Protein AF-A0A7V7WGW2-F1 (afdb_monomer_lite)

Secondary structure (DSSP, 8-state):
--HHHHHHHHHHHTT---------TTTHHHHHHHHHH-S--

Foldseek 3Di:
DDPLVVVLVVCVVVPDAADDDDDDDVCVVSVVVCVVVVSHD

pLDDT: mean 95.69, std 4.0, range [73.06, 98.56]

Structure (mmCIF, N/CA/C/O backbone):
data_AF-A0A7V7WGW2-F1
#
_entry.id   AF-A0A7V7WGW2-F1
#
loop_
_atom_site.group_PDB
_atom_site.id
_atom_site.type_symbol
_atom_site.label_atom_id
_atom_site.label_alt_id
_atom_site.label_comp_id
_atom_site.label_asym_id
_atom_site.label_e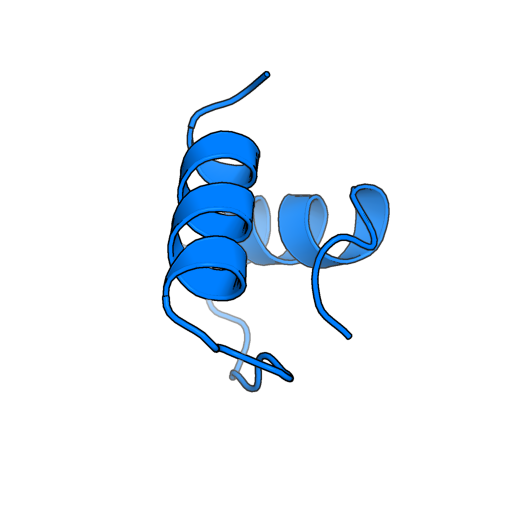ntity_id
_atom_site.label_seq_id
_atom_site.pdbx_PDB_ins_code
_atom_site.Cartn_x
_atom_site.Cartn_y
_atom_site.Cartn_z
_atom_site.occupancy
_atom_site.B_iso_or_equiv
_atom_site.auth_seq_id
_atom_site.auth_comp_id
_atom_site.auth_asym_id
_atom_site.auth_atom_id
_atom_site.pdbx_PDB_model_num
ATOM 1 N N . MET A 1 1 ? -10.177 1.614 -12.028 1.00 73.06 1 MET A N 1
ATOM 2 C CA . MET A 1 1 ? -9.896 0.633 -10.969 1.00 73.06 1 MET A CA 1
ATOM 3 C C . MET A 1 1 ? -8.845 -0.349 -11.454 1.00 73.06 1 MET A C 1
ATOM 5 O O . MET A 1 1 ? -9.151 -1.183 -12.300 1.00 73.06 1 MET A O 1
ATOM 9 N N . ASN A 1 2 ? -7.598 -0.180 -11.007 1.00 95.25 2 ASN A N 1
ATOM 10 C CA . ASN A 1 2 ? -6.506 -1.127 -11.275 1.00 95.25 2 ASN A CA 1
ATOM 11 C C . ASN A 1 2 ? -6.443 -2.209 -10.175 1.00 95.25 2 ASN A C 1
ATOM 13 O O . ASN A 1 2 ? -7.104 -2.082 -9.146 1.00 95.25 2 ASN A O 1
ATOM 17 N N . LEU A 1 3 ? -5.661 -3.276 -10.376 1.00 96.81 3 LEU A N 1
ATOM 18 C CA . LEU A 1 3 ? -5.557 -4.367 -9.395 1.00 96.81 3 LEU A CA 1
ATOM 19 C C . LEU A 1 3 ? -5.083 -3.884 -8.011 1.00 96.81 3 LEU A C 1
ATOM 21 O O . LEU A 1 3 ? -5.572 -4.376 -6.996 1.00 96.81 3 LEU A O 1
ATOM 25 N N . GLY A 1 4 ? -4.172 -2.910 -7.968 1.00 96.94 4 GLY A N 1
ATOM 26 C CA . GLY A 1 4 ? -3.704 -2.310 -6.722 1.00 96.94 4 GLY A CA 1
ATOM 27 C C . GLY A 1 4 ? -4.831 -1.619 -5.953 1.00 96.94 4 GLY A C 1
ATOM 28 O O . GLY A 1 4 ? -5.026 -1.902 -4.778 1.00 96.94 4 GLY A O 1
ATOM 29 N N . GLU A 1 5 ? -5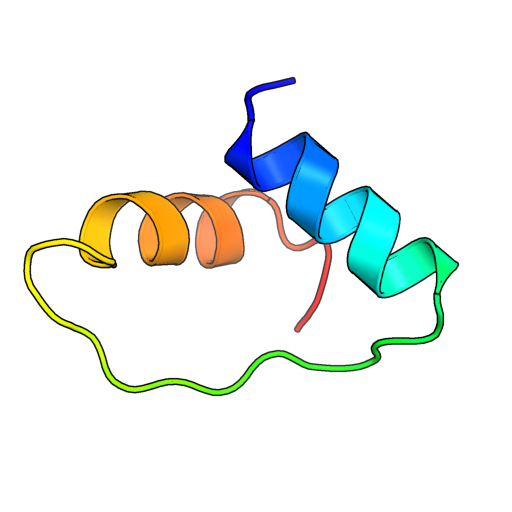.642 -0.796 -6.618 1.00 97.62 5 GLU A N 1
ATOM 30 C CA . GLU A 1 5 ? -6.802 -0.134 -6.001 1.00 97.62 5 GLU A CA 1
ATOM 31 C C . GLU A 1 5 ? -7.838 -1.143 -5.486 1.00 97.62 5 GLU A C 1
ATOM 33 O O . GLU A 1 5 ? -8.377 -0.968 -4.392 1.00 97.62 5 GLU A O 1
ATOM 38 N N . VAL A 1 6 ? -8.094 -2.228 -6.234 1.00 98.25 6 VAL A N 1
ATOM 39 C CA . VAL A 1 6 ? -8.994 -3.307 -5.784 1.00 98.25 6 VAL A CA 1
ATOM 40 C C . VAL A 1 6 ? -8.485 -3.927 -4.487 1.00 98.25 6 VAL A C 1
ATOM 42 O O . VAL A 1 6 ? -9.262 -4.111 -3.549 1.00 98.25 6 VAL A O 1
ATOM 45 N N . LEU A 1 7 ? -7.186 -4.223 -4.417 1.00 97.75 7 LEU A N 1
ATOM 46 C CA . LEU A 1 7 ? -6.567 -4.771 -3.215 1.00 97.75 7 LEU A CA 1
ATOM 47 C C . LEU A 1 7 ? -6.687 -3.800 -2.032 1.00 97.75 7 LEU A C 1
ATOM 49 O O . LEU A 1 7 ? -7.077 -4.224 -0.948 1.00 97.75 7 LEU A O 1
ATOM 53 N N . LEU A 1 8 ? -6.427 -2.504 -2.231 1.00 97.69 8 LEU A N 1
ATOM 54 C CA . LEU A 1 8 ? -6.538 -1.497 -1.167 1.00 97.69 8 LEU A CA 1
ATOM 55 C C . LEU A 1 8 ? -7.964 -1.360 -0.635 1.00 97.69 8 LEU A C 1
ATOM 57 O O . LEU A 1 8 ? -8.171 -1.330 0.579 1.00 97.69 8 LEU A O 1
ATOM 61 N N . HIS A 1 9 ? -8.960 -1.342 -1.520 1.00 98.12 9 HIS A N 1
ATOM 62 C CA . HIS A 1 9 ? -10.360 -1.351 -1.107 1.00 98.12 9 HIS A CA 1
ATOM 63 C C . HIS A 1 9 ? -10.729 -2.624 -0.344 1.00 98.12 9 HIS A C 1
ATOM 65 O O . HIS A 1 9 ? -11.420 -2.534 0.671 1.00 98.12 9 HIS A O 1
ATOM 71 N N . ALA A 1 10 ? -10.256 -3.790 -0.790 1.00 98.44 10 ALA A N 1
ATOM 72 C CA . ALA A 1 10 ? -10.502 -5.052 -0.101 1.00 98.44 10 ALA A CA 1
ATOM 73 C C . ALA A 1 10 ? -9.874 -5.063 1.302 1.00 98.44 10 ALA A C 1
ATOM 75 O O . ALA A 1 10 ? -10.549 -5.431 2.260 1.00 98.44 10 ALA A O 1
ATOM 76 N N . LEU A 1 11 ? -8.627 -4.597 1.444 1.00 98.19 11 LEU A N 1
ATOM 77 C CA . LEU A 1 11 ? -7.940 -4.479 2.735 1.00 98.19 11 LEU A CA 1
ATOM 78 C C . LEU A 1 11 ? -8.682 -3.531 3.683 1.00 98.19 11 LEU A C 1
ATOM 80 O O . LEU A 1 11 ? -8.956 -3.896 4.827 1.00 98.19 11 LEU A O 1
ATOM 84 N N . LYS A 1 12 ? -9.078 -2.347 3.200 1.00 98.19 12 LYS A N 1
ATOM 85 C CA . LYS A 1 12 ? -9.873 -1.384 3.975 1.00 98.19 12 LYS A CA 1
ATOM 86 C C . LYS A 1 12 ? -11.219 -1.966 4.407 1.00 98.19 12 LYS A C 1
ATOM 88 O O . LYS A 1 12 ? -11.604 -1.827 5.564 1.00 98.19 12 LYS A O 1
ATOM 93 N N . ALA A 1 13 ? -11.918 -2.657 3.506 1.00 98.56 13 ALA A N 1
ATOM 94 C CA . ALA A 1 13 ? -13.175 -3.337 3.820 1.00 98.56 13 ALA A CA 1
ATOM 95 C C . ALA A 1 13 ? -12.990 -4.461 4.855 1.00 98.56 13 ALA A C 1
ATOM 97 O O . ALA A 1 13 ? -13.911 -4.750 5.614 1.00 98.56 13 ALA A O 1
ATOM 98 N N . HIS A 1 14 ? -11.797 -5.060 4.918 1.00 98.44 14 HIS A N 1
ATOM 99 C CA . HIS A 1 14 ? -11.414 -6.045 5.930 1.00 98.44 14 HIS A CA 1
ATOM 100 C C . HIS A 1 14 ? -10.921 -5.430 7.253 1.00 98.44 14 HIS A C 1
ATOM 102 O O . HIS A 1 14 ? -10.532 -6.166 8.157 1.00 98.44 14 HIS A O 1
ATOM 108 N N . GLY A 1 15 ? -10.943 -4.101 7.387 1.00 98.50 15 GLY A N 1
ATOM 109 C CA . GLY A 1 15 ? -10.589 -3.397 8.619 1.00 98.50 15 GLY A CA 1
ATOM 110 C C . GLY A 1 15 ? -9.130 -2.953 8.719 1.00 98.50 15 GLY A C 1
ATOM 111 O O . GLY A 1 15 ? -8.716 -2.524 9.796 1.00 98.50 15 GLY A O 1
ATOM 112 N N . ALA A 1 16 ? -8.350 -3.021 7.633 1.00 98.12 16 ALA A N 1
ATOM 113 C CA . ALA A 1 16 ? -7.039 -2.379 7.599 1.00 98.12 16 ALA A CA 1
ATOM 114 C C . ALA A 1 16 ? -7.196 -0.861 7.778 1.00 98.12 16 ALA A C 1
ATOM 116 O O . ALA A 1 16 ? -8.085 -0.251 7.180 1.00 98.12 16 ALA A O 1
ATOM 117 N N . GLN A 1 17 ? -6.339 -0.268 8.610 1.00 97.44 17 GLN A N 1
ATOM 118 C CA . GLN A 1 17 ? -6.398 1.159 8.941 1.00 97.44 17 GLN A CA 1
ATOM 119 C C . GLN A 1 17 ? -5.218 1.951 8.389 1.00 97.44 17 GLN A C 1
ATOM 121 O O . GLN A 1 17 ? -5.381 3.143 8.178 1.00 97.44 17 GLN A O 1
ATOM 126 N N . GLU A 1 18 ? -4.078 1.305 8.142 1.00 96.88 18 GLU A N 1
ATOM 127 C CA . GLU A 1 18 ? -2.831 1.937 7.699 1.00 96.88 18 GLU A CA 1
ATOM 128 C C . GLU A 1 18 ? -1.948 0.888 7.008 1.00 96.88 18 GLU A C 1
ATOM 130 O O . GLU A 1 18 ? -2.042 -0.307 7.328 1.00 96.88 18 GLU A O 1
ATOM 135 N N . VAL A 1 19 ? -1.117 1.307 6.050 1.00 94.19 19 VAL A N 1
ATOM 136 C CA . VAL A 1 19 ? -0.181 0.429 5.334 1.00 94.19 19 VAL A CA 1
ATOM 137 C C . VAL A 1 19 ? 1.254 0.888 5.564 1.00 94.19 19 VAL A C 1
ATOM 139 O O . VAL A 1 19 ? 1.644 1.992 5.209 1.00 94.19 19 VAL A O 1
ATOM 142 N N . PHE A 1 20 ? 2.085 -0.017 6.078 1.00 94.81 20 PHE A N 1
ATOM 143 C CA . PHE A 1 20 ? 3.519 0.206 6.247 1.00 94.81 20 PHE A CA 1
ATOM 144 C C . PHE A 1 20 ? 4.309 -0.724 5.331 1.00 94.81 20 PHE A C 1
ATOM 146 O O . PHE A 1 20 ? 3.932 -1.880 5.127 1.00 94.81 20 PHE A O 1
ATOM 153 N N . GLY A 1 21 ? 5.449 -0.260 4.823 1.00 92.44 21 GLY A N 1
ATOM 154 C CA . GLY A 1 21 ? 6.327 -1.111 4.032 1.00 92.44 21 GLY A CA 1
ATOM 155 C C . GLY A 1 21 ? 7.664 -0.469 3.689 1.00 92.44 21 GLY A C 1
ATOM 156 O O . GLY A 1 21 ? 7.867 0.729 3.864 1.00 92.44 21 GLY A O 1
ATOM 157 N N . LEU A 1 22 ? 8.575 -1.299 3.182 1.00 94.88 22 LEU A N 1
ATOM 158 C CA . LEU A 1 22 ? 9.859 -0.874 2.633 1.00 94.88 22 LEU A CA 1
ATOM 159 C C . LEU A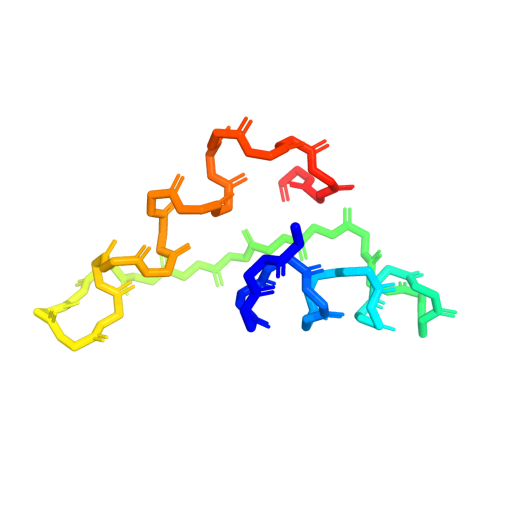 1 22 ? 9.803 -0.988 1.104 1.00 94.88 22 LEU A C 1
ATOM 161 O O . LEU A 1 22 ? 9.382 -2.036 0.600 1.00 94.88 22 LEU A O 1
ATOM 165 N N . PRO A 1 23 ? 10.206 0.051 0.356 1.00 91.56 23 PRO A N 1
ATOM 166 C CA . PRO A 1 23 ? 10.169 0.005 -1.095 1.00 91.56 23 PRO A CA 1
ATOM 167 C C . PRO A 1 23 ? 11.206 -0.983 -1.641 1.00 91.56 23 PRO A C 1
ATOM 169 O O . PRO A 1 23 ? 12.323 -1.095 -1.137 1.00 91.56 23 PRO A O 1
ATOM 172 N N . GLY A 1 24 ? 10.833 -1.671 -2.717 1.00 95.00 24 GLY A N 1
ATOM 173 C CA . GLY A 1 24 ? 11.709 -2.527 -3.513 1.00 95.00 24 GLY A CA 1
ATOM 174 C C . GLY A 1 24 ? 11.159 -2.665 -4.929 1.00 95.00 24 GLY A C 1
ATOM 175 O O . GLY A 1 24 ? 9.962 -2.465 -5.134 1.00 95.00 24 GLY A O 1
ATOM 176 N N . ASP A 1 25 ? 12.010 -3.001 -5.898 1.00 96.94 25 ASP A N 1
ATOM 177 C CA . ASP A 1 25 ? 11.717 -2.877 -7.337 1.00 96.94 25 ASP A CA 1
ATOM 178 C C . ASP A 1 25 ? 10.372 -3.482 -7.767 1.00 96.94 25 ASP A C 1
ATOM 180 O O . ASP A 1 25 ? 9.620 -2.872 -8.526 1.00 96.94 25 ASP A O 1
ATOM 184 N N . PHE A 1 26 ? 10.020 -4.650 -7.226 1.00 95.00 26 PHE A N 1
ATOM 185 C CA . PHE A 1 26 ? 8.762 -5.332 -7.544 1.00 95.00 26 PHE A CA 1
ATOM 186 C C . PHE A 1 26 ? 7.525 -4.710 -6.883 1.00 95.00 26 PHE A C 1
ATOM 188 O O . PHE A 1 26 ? 6.418 -4.868 -7.392 1.00 95.00 26 PHE A O 1
ATOM 195 N N . ALA A 1 27 ? 7.695 -4.013 -5.759 1.00 95.25 27 ALA A N 1
ATOM 196 C CA . ALA A 1 27 ? 6.609 -3.370 -5.025 1.00 95.25 27 ALA A CA 1
ATOM 197 C C . ALA A 1 27 ? 6.449 -1.885 -5.384 1.00 95.25 27 ALA A C 1
ATOM 199 O O . ALA A 1 27 ? 5.369 -1.338 -5.179 1.00 95.25 27 ALA A O 1
ATOM 200 N N . LEU A 1 28 ? 7.473 -1.235 -5.954 1.00 95.75 28 LEU A N 1
ATOM 201 C CA . LEU A 1 28 ? 7.453 0.192 -6.305 1.00 95.75 28 LEU A CA 1
ATOM 202 C C . LEU A 1 28 ? 6.195 0.631 -7.083 1.00 95.75 28 LEU A C 1
ATOM 204 O O . LEU A 1 28 ? 5.599 1.639 -6.700 1.00 95.75 28 LEU A O 1
ATOM 208 N N . PRO A 1 29 ? 5.710 -0.106 -8.107 1.00 95.56 29 PRO A N 1
ATOM 209 C CA . PRO A 1 29 ? 4.475 0.272 -8.794 1.00 95.56 29 PRO A CA 1
ATOM 210 C C . PRO A 1 29 ? 3.243 0.274 -7.878 1.00 95.56 29 PRO A C 1
ATOM 212 O O . PRO A 1 29 ? 2.335 1.074 -8.078 1.00 95.56 29 PRO A O 1
ATOM 215 N N . PHE A 1 30 ? 3.206 -0.597 -6.868 1.00 96.00 30 PHE A N 1
ATOM 216 C CA . PHE A 1 30 ? 2.111 -0.656 -5.901 1.00 96.00 30 PHE A CA 1
ATOM 217 C C . PHE A 1 30 ? 2.198 0.459 -4.851 1.00 96.00 30 PHE A C 1
ATOM 219 O O . PHE A 1 30 ? 1.167 1.028 -4.507 1.00 96.00 30 PHE A O 1
ATOM 226 N N . PHE A 1 31 ? 3.404 0.844 -4.415 1.00 95.75 31 PHE A N 1
ATOM 227 C CA . PHE A 1 31 ? 3.609 2.028 -3.563 1.00 95.75 31 PHE A CA 1
ATOM 228 C C . PHE A 1 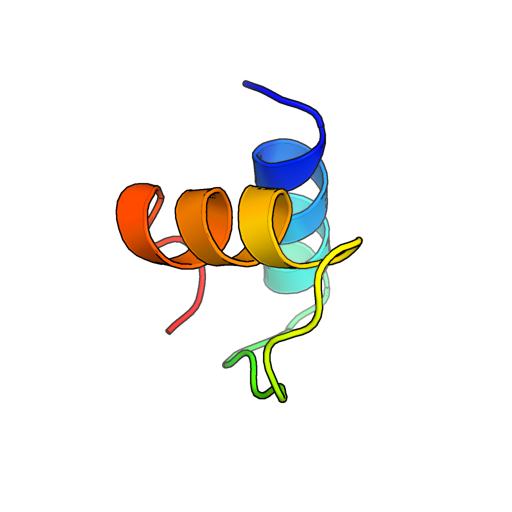31 ? 3.096 3.306 -4.233 1.00 95.75 31 PHE A C 1
ATOM 230 O O . PHE A 1 31 ? 2.422 4.107 -3.595 1.00 95.75 31 PHE A O 1
ATOM 237 N N . LYS A 1 32 ? 3.317 3.452 -5.544 1.00 95.19 32 LYS A N 1
ATOM 238 C CA . LYS A 1 32 ? 2.748 4.570 -6.302 1.00 95.19 32 LYS A CA 1
ATOM 239 C C . LYS A 1 32 ? 1.214 4.591 -6.239 1.00 95.19 32 LYS A C 1
ATOM 241 O O . LYS A 1 32 ? 0.623 5.640 -6.024 1.00 95.19 32 LYS A O 1
ATOM 246 N N . VAL A 1 33 ? 0.565 3.433 -6.391 1.00 96.94 33 VAL A N 1
ATOM 247 C CA . VAL A 1 33 ? -0.903 3.324 -6.289 1.00 96.94 33 VAL A CA 1
ATOM 248 C C . VAL A 1 33 ? -1.397 3.623 -4.869 1.00 96.94 33 VAL A C 1
ATOM 250 O O . VAL A 1 33 ? -2.425 4.279 -4.714 1.00 96.94 33 VAL A O 1
ATOM 253 N N . LEU A 1 34 ? -0.682 3.164 -3.837 1.00 95.94 34 LEU A N 1
ATOM 254 C CA . LEU A 1 34 ? -0.959 3.495 -2.434 1.00 95.94 34 LEU A CA 1
ATOM 255 C C . LEU A 1 34 ? -0.995 5.016 -2.221 1.00 95.94 34 LEU A C 1
ATOM 257 O O . LEU A 1 34 ? -2.012 5.532 -1.763 1.00 95.94 34 LEU A O 1
ATOM 261 N N . GLU A 1 35 ? 0.059 5.723 -2.641 1.00 94.44 35 GLU A N 1
ATOM 262 C CA . GLU A 1 35 ? 0.172 7.181 -2.505 1.00 94.44 35 GLU A CA 1
ATOM 263 C C . GLU A 1 35 ? -0.885 7.943 -3.322 1.00 94.44 35 GLU A C 1
ATOM 265 O O . GLU A 1 35 ? -1.543 8.841 -2.799 1.00 94.44 35 GLU A O 1
ATOM 270 N N . GLU A 1 36 ? -1.083 7.589 -4.597 1.00 96.50 36 GLU A N 1
ATOM 271 C CA . GLU A 1 36 ? -1.995 8.319 -5.492 1.00 96.50 36 GLU A CA 1
ATOM 272 C C . GLU A 1 36 ? -3.476 8.095 -5.153 1.00 96.50 36 GLU A C 1
ATOM 274 O O . GLU A 1 36 ? -4.304 8.980 -5.376 1.00 96.50 36 GLU A O 1
ATOM 279 N N . SER A 1 37 ? -3.830 6.917 -4.630 1.00 96.62 37 SER A N 1
ATOM 280 C CA . SER A 1 37 ? -5.228 6.569 -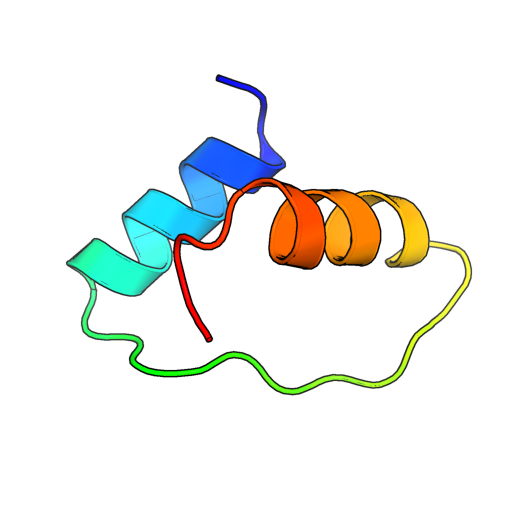4.348 1.00 96.62 37 SER A CA 1
ATOM 281 C C . SER A 1 37 ? -5.744 7.107 -3.012 1.00 96.62 37 SER A C 1
ATOM 283 O O . SER A 1 37 ? -6.955 7.282 -2.867 1.00 96.62 37 SER A O 1
ATOM 285 N N . ALA A 1 38 ? -4.859 7.342 -2.034 1.00 95.69 38 ALA A N 1
ATOM 286 C CA . ALA A 1 38 ? -5.198 7.794 -0.679 1.00 95.69 38 ALA A CA 1
ATOM 287 C C . ALA A 1 38 ? -6.320 6.969 0.007 1.00 95.69 38 ALA A C 1
ATOM 289 O O . ALA A 1 38 ? -7.099 7.484 0.814 1.00 95.69 38 ALA A O 1
ATOM 290 N N . ILE A 1 39 ? -6.445 5.677 -0.332 1.00 97.56 39 ILE A N 1
ATOM 291 C CA . ILE A 1 39 ? -7.497 4.794 0.206 1.00 97.56 39 ILE A CA 1
ATOM 292 C C . ILE A 1 39 ? -7.200 4.416 1.660 1.00 97.56 39 ILE A C 1
ATOM 294 O O . ILE A 1 39 ? -8.114 4.423 2.498 1.00 97.56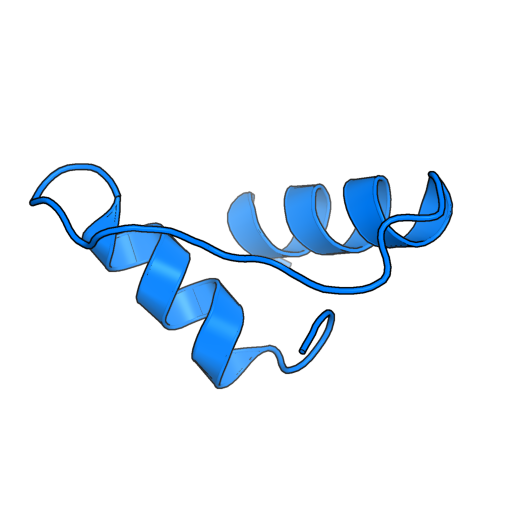 39 ILE A O 1
ATOM 298 N N . LEU A 1 40 ? -5.943 4.069 1.927 1.00 95.50 40 LEU A N 1
ATOM 299 C CA . LEU A 1 40 ? -5.385 3.789 3.243 1.00 95.50 40 LEU A CA 1
ATOM 300 C C . LEU A 1 40 ? -4.216 4.756 3.475 1.00 95.50 40 LEU A C 1
ATOM 302 O O . LEU A 1 40 ? -3.484 5.005 2.513 1.00 95.50 40 LEU A O 1
ATOM 306 N N . PRO A 1 41 ? -4.094 5.325 4.686 1.00 91.38 41 PRO A N 1
ATOM 307 C CA . PRO A 1 41 ? -2.938 6.121 5.070 1.00 91.38 41 PRO A CA 1
ATOM 308 C C . PRO A 1 41 ? -1.660 5.277 5.120 1.00 91.38 41 PRO A C 1
ATOM 310 O O . PRO A 1 41 ? -1.758 4.037 5.321 1.00 91.38 41 PRO A O 1
#

Radius of gyration: 9.77 Å; chains: 1; bounding box: 25×14×20 Å

Sequence (41 aa):
MNLGEVLLHALKAHGAQEVFGLPGDFALPFFKVLEESAILP